Protein AF-A0A3M0ZT96-F1 (afdb_monomer_lite)

Foldseek 3Di:
DDDPPDDQKDWPDWDDPDPFWIWTWMRGNNWTWIWIQGPVGIDTPDTRPPPPPPPPPPPPPPDD

Structure (mmCIF, N/CA/C/O backbone):
data_AF-A0A3M0ZT96-F1
#
_entry.id   AF-A0A3M0ZT96-F1
#
loop_
_atom_site.group_PDB
_atom_site.id
_atom_site.type_symbol
_atom_site.label_atom_id
_atom_site.label_alt_id
_atom_site.label_comp_id
_atom_site.label_asym_id
_atom_site.label_entity_id
_atom_site.label_seq_id
_atom_site.pdbx_PDB_ins_code
_atom_site.Cartn_x
_atom_site.Cartn_y
_atom_site.Cartn_z
_atom_site.occupancy
_atom_site.B_iso_or_equiv
_atom_site.auth_seq_id
_atom_site.auth_comp_id
_atom_site.auth_asym_id
_atom_site.auth_atom_id
_atom_site.pdbx_PDB_model_num
ATOM 1 N N . MET A 1 1 ? -21.393 26.862 -4.471 1.00 55.31 1 MET A N 1
ATOM 2 C CA . MET A 1 1 ? -20.234 26.354 -3.702 1.00 55.31 1 MET A CA 1
ATOM 3 C C . MET A 1 1 ? -20.500 24.887 -3.378 1.00 55.31 1 MET A C 1
ATOM 5 O O . MET A 1 1 ? -21.356 24.603 -2.551 1.00 55.31 1 MET A O 1
ATOM 9 N N . GLY A 1 2 ? -19.914 23.950 -4.125 1.00 60.94 2 GLY A N 1
ATOM 10 C CA . GLY A 1 2 ? -20.233 22.525 -3.979 1.00 60.94 2 GLY A CA 1
ATOM 11 C C . GLY A 1 2 ? -19.707 21.977 -2.654 1.00 60.94 2 GLY A C 1
ATOM 12 O O . GLY A 1 2 ? -18.498 21.970 -2.435 1.00 60.94 2 GLY A O 1
ATOM 13 N N . ARG A 1 3 ? -20.598 21.520 -1.766 1.00 60.31 3 ARG A N 1
ATOM 14 C CA . ARG A 1 3 ? -20.215 20.729 -0.589 1.00 60.31 3 ARG A CA 1
ATOM 15 C C . ARG A 1 3 ? -19.594 19.427 -1.092 1.00 60.31 3 ARG A C 1
ATOM 17 O O . ARG A 1 3 ? -20.304 18.510 -1.491 1.00 60.31 3 ARG A O 1
ATOM 24 N N . LYS A 1 4 ? -18.263 19.354 -1.106 1.00 65.75 4 LYS A N 1
ATOM 25 C CA . LYS A 1 4 ? -17.550 18.087 -1.280 1.00 65.75 4 LYS A CA 1
ATOM 26 C C . LYS A 1 4 ? -17.907 17.249 -0.049 1.00 65.75 4 LYS A C 1
ATOM 28 O O . LYS A 1 4 ? -17.545 17.628 1.061 1.00 65.75 4 LYS A O 1
ATOM 33 N N . GLY A 1 5 ? -18.709 16.200 -0.241 1.00 69.69 5 GLY A N 1
ATOM 34 C CA . GLY A 1 5 ? -19.093 15.278 0.828 1.00 69.69 5 GLY A CA 1
ATOM 35 C C . GLY A 1 5 ? -17.869 14.669 1.527 1.00 69.69 5 GLY A C 1
ATOM 36 O O . GLY A 1 5 ? -16.742 14.843 1.049 1.00 69.69 5 GLY A O 1
ATOM 37 N N . PRO A 1 6 ? -18.068 13.969 2.657 1.00 71.38 6 PRO A N 1
ATOM 38 C CA . PRO A 1 6 ? -16.969 13.367 3.406 1.00 71.38 6 PRO A CA 1
ATOM 39 C C . PRO A 1 6 ? -16.091 12.526 2.472 1.00 71.38 6 PRO A C 1
ATOM 41 O O . PRO A 1 6 ? -16.588 11.694 1.706 1.00 71.38 6 PRO A O 1
ATOM 44 N N . ARG A 1 7 ? -14.779 12.793 2.483 1.00 76.38 7 ARG A N 1
ATOM 45 C CA . ARG A 1 7 ? -13.816 12.055 1.663 1.00 76.38 7 ARG A CA 1
ATOM 46 C C . ARG A 1 7 ? -13.723 10.647 2.227 1.00 76.38 7 ARG A C 1
ATOM 48 O O . ARG A 1 7 ? -13.150 10.434 3.284 1.00 76.38 7 ARG A O 1
ATOM 55 N N . ARG A 1 8 ? -14.317 9.699 1.511 1.00 82.69 8 ARG A N 1
ATOM 56 C CA . ARG A 1 8 ? -14.312 8.282 1.888 1.00 82.69 8 ARG A CA 1
ATOM 57 C C . ARG A 1 8 ? -12.943 7.623 1.715 1.00 82.69 8 ARG A C 1
ATOM 59 O O . ARG A 1 8 ? -12.748 6.535 2.238 1.00 82.69 8 ARG A O 1
ATOM 66 N N . LEU A 1 9 ? -12.046 8.256 0.957 1.00 88.75 9 LEU A N 1
ATOM 67 C CA . LEU A 1 9 ? -10.730 7.748 0.584 1.00 88.75 9 LEU A CA 1
ATOM 68 C C . LEU A 1 9 ? -9.645 8.756 0.957 1.00 88.75 9 LEU A C 1
ATOM 70 O O . LEU A 1 9 ? -9.747 9.936 0.607 1.00 88.75 9 LEU A O 1
ATOM 74 N N . GLU A 1 10 ? -8.597 8.259 1.599 1.00 90.44 10 GLU A N 1
ATOM 75 C CA . GLU A 1 10 ? -7.385 8.998 1.940 1.00 90.44 10 GLU A CA 1
ATOM 76 C C . GLU A 1 10 ? -6.151 8.113 1.722 1.00 90.44 10 GLU A C 1
ATOM 78 O O . GLU A 1 10 ? -6.187 6.913 1.985 1.00 90.44 10 GLU A O 1
ATOM 83 N N . ILE A 1 11 ? -5.057 8.702 1.235 1.00 91.31 11 ILE A N 1
ATOM 84 C CA . ILE A 1 11 ? -3.750 8.038 1.174 1.00 91.31 11 ILE A CA 1
ATOM 85 C C . ILE A 1 11 ? -3.050 8.302 2.504 1.00 91.31 11 ILE A C 1
ATOM 87 O O . ILE A 1 11 ? -2.784 9.458 2.829 1.00 91.31 11 ILE A O 1
ATOM 91 N N . ARG A 1 12 ? -2.768 7.238 3.255 1.00 92.38 12 ARG A N 1
ATOM 92 C CA . ARG A 1 12 ? -2.028 7.298 4.519 1.00 92.38 12 ARG A CA 1
ATOM 93 C C . ARG A 1 12 ? -0.529 7.308 4.276 1.00 92.38 12 ARG A C 1
ATOM 95 O O . ARG A 1 12 ? 0.170 8.151 4.820 1.00 92.38 12 ARG A O 1
ATOM 102 N N . GLU A 1 13 ? -0.056 6.402 3.427 1.00 92.44 13 GLU A N 1
ATOM 103 C CA . GLU A 1 13 ? 1.370 6.247 3.158 1.00 92.44 13 GLU A CA 1
ATOM 104 C C . GLU A 1 13 ? 1.621 5.738 1.737 1.00 92.44 13 GLU A C 1
ATOM 106 O O . GLU A 1 13 ? 0.775 5.088 1.119 1.00 92.44 13 GLU A O 1
ATOM 111 N N . THR A 1 14 ? 2.792 6.055 1.192 1.00 94.00 14 THR A N 1
ATOM 112 C CA . THR A 1 14 ? 3.281 5.499 -0.070 1.00 94.00 14 THR A CA 1
ATOM 113 C C . THR A 1 14 ? 4.748 5.134 0.078 1.00 94.00 14 THR A C 1
ATOM 115 O O . THR A 1 14 ? 5.572 5.987 0.397 1.00 94.00 14 THR A O 1
ATOM 118 N N . LEU A 1 15 ? 5.071 3.880 -0.217 1.00 95.44 15 LEU A N 1
ATOM 119 C CA . LEU A 1 15 ? 6.412 3.323 -0.143 1.00 95.44 15 LEU A CA 1
ATOM 120 C C . LEU A 1 15 ? 6.819 2.778 -1.515 1.00 95.44 15 LEU A C 1
ATOM 122 O O . LEU A 1 15 ? 6.104 1.983 -2.119 1.00 95.44 15 LEU A O 1
ATOM 126 N N . GLY A 1 16 ? 7.971 3.197 -2.034 1.00 94.69 16 GLY A N 1
ATOM 127 C CA . GLY A 1 16 ? 8.552 2.584 -3.231 1.00 94.69 16 GLY A CA 1
ATOM 128 C C . GLY A 1 16 ? 9.246 1.274 -2.871 1.00 94.69 16 GLY A C 1
ATOM 129 O O . GLY A 1 16 ? 10.133 1.290 -2.025 1.00 94.69 16 GLY A O 1
ATOM 130 N N . ILE A 1 17 ? 8.865 0.163 -3.509 1.00 91.75 17 ILE A N 1
ATOM 131 C CA . ILE A 1 17 ? 9.616 -1.100 -3.397 1.00 91.75 17 ILE A CA 1
ATOM 132 C C . ILE A 1 17 ? 10.801 -1.073 -4.365 1.00 91.75 17 ILE A C 1
ATOM 134 O O . ILE A 1 17 ? 11.924 -1.405 -4.002 1.00 91.75 17 ILE A O 1
ATOM 138 N N 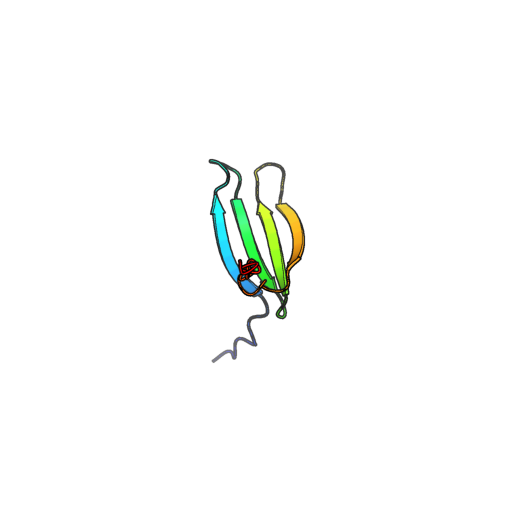. ASP A 1 18 ? 10.546 -0.665 -5.607 1.00 91.69 18 ASP A N 1
ATOM 139 C CA . ASP A 1 18 ? 11.563 -0.505 -6.638 1.00 91.69 18 ASP A CA 1
ATOM 140 C C . ASP A 1 18 ? 11.161 0.614 -7.612 1.00 91.69 18 ASP A C 1
ATOM 142 O O . ASP A 1 18 ? 10.224 1.377 -7.370 1.00 91.69 18 ASP A O 1
ATOM 146 N N . SER A 1 19 ? 11.872 0.735 -8.733 1.00 92.00 19 SER A N 1
ATOM 147 C CA . SER A 1 19 ? 11.641 1.785 -9.731 1.00 92.00 19 SER A CA 1
ATOM 148 C C . SER A 1 19 ? 10.250 1.762 -10.379 1.00 92.00 19 SER A C 1
ATOM 150 O O . SER A 1 19 ? 9.857 2.743 -11.009 1.00 92.00 19 SER A O 1
ATOM 152 N N . ARG A 1 20 ? 9.523 0.646 -10.292 1.00 92.75 20 ARG A N 1
ATOM 153 C CA . ARG A 1 20 ? 8.227 0.425 -10.946 1.00 92.75 20 ARG A CA 1
ATOM 154 C C . ARG A 1 20 ? 7.123 -0.013 -9.987 1.00 92.75 20 ARG A C 1
ATOM 156 O O . ARG A 1 20 ? 5.957 0.124 -10.349 1.00 92.75 20 ARG A O 1
ATOM 163 N N . HIS A 1 21 ? 7.468 -0.501 -8.801 1.00 94.25 21 HIS A N 1
ATOM 164 C CA . HIS A 1 21 ? 6.518 -0.980 -7.805 1.00 94.25 21 HIS A CA 1
ATOM 165 C C . HIS A 1 21 ? 6.396 -0.022 -6.622 1.00 94.25 21 HIS A C 1
ATOM 167 O O . HIS A 1 21 ? 7.388 0.390 -6.017 1.00 94.25 21 HIS A O 1
ATOM 173 N N . ARG A 1 22 ? 5.154 0.295 -6.253 1.00 95.00 22 ARG A N 1
ATOM 174 C CA . ARG A 1 22 ? 4.818 1.100 -5.075 1.00 95.00 22 ARG A CA 1
ATOM 175 C C . ARG A 1 22 ? 3.791 0.389 -4.215 1.00 95.00 22 ARG A C 1
ATOM 177 O O . ARG A 1 22 ? 2.783 -0.080 -4.729 1.00 95.00 22 ARG A O 1
ATOM 184 N N . LEU A 1 23 ? 4.023 0.371 -2.914 1.00 93.88 23 LEU A N 1
ATOM 185 C CA . LEU A 1 23 ? 3.018 0.072 -1.909 1.00 93.88 23 LEU A CA 1
ATOM 186 C C . LEU A 1 23 ? 2.321 1.361 -1.503 1.00 93.88 23 LEU A C 1
ATOM 188 O O . LEU A 1 23 ? 2.963 2.388 -1.294 1.00 93.88 23 LEU A O 1
ATOM 192 N N . ILE A 1 24 ? 1.003 1.310 -1.394 1.00 94.00 24 ILE A N 1
ATOM 193 C CA . ILE A 1 24 ? 0.180 2.429 -0.959 1.00 94.00 24 ILE A CA 1
ATOM 194 C C . ILE A 1 24 ? -0.726 1.933 0.155 1.00 94.00 24 ILE A C 1
ATOM 196 O O . ILE A 1 24 ? -1.489 0.988 -0.042 1.00 94.00 24 ILE A O 1
ATOM 200 N N . LEU A 1 25 ? -0.658 2.597 1.304 1.00 93.06 25 LEU A N 1
ATOM 201 C CA . LEU A 1 25 ? -1.603 2.414 2.392 1.00 93.06 25 LEU A CA 1
ATOM 202 C C . LEU A 1 25 ? -2.739 3.426 2.227 1.00 93.06 25 LEU A C 1
ATOM 204 O O . LEU A 1 25 ? -2.519 4.639 2.221 1.00 93.06 25 LEU A O 1
ATOM 208 N N . LEU A 1 26 ? -3.961 2.932 2.071 1.00 91.94 26 LEU A N 1
ATOM 209 C CA . LEU A 1 26 ? -5.167 3.725 1.846 1.00 91.94 26 LEU A CA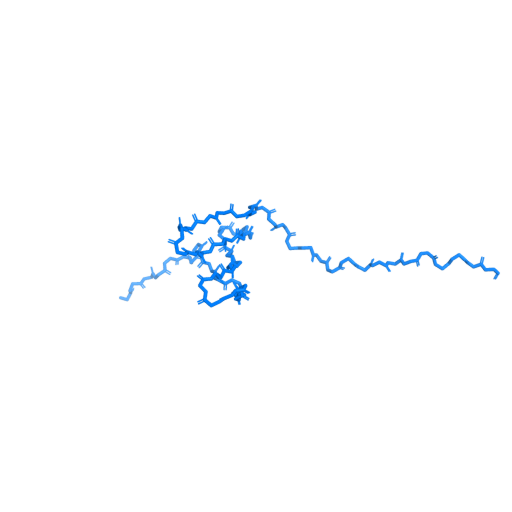 1
ATOM 210 C C . LEU A 1 26 ? -6.137 3.538 3.005 1.00 91.94 26 LEU A C 1
ATOM 212 O O . LEU A 1 26 ? -6.485 2.410 3.335 1.00 91.94 26 LEU A O 1
ATOM 216 N N . ALA A 1 27 ? -6.654 4.632 3.554 1.00 90.19 27 ALA A N 1
ATOM 217 C CA . ALA A 1 27 ? -7.794 4.601 4.456 1.00 90.19 27 ALA A CA 1
ATOM 218 C C . ALA A 1 27 ? -9.083 4.768 3.642 1.00 90.19 27 ALA A C 1
ATOM 220 O O . ALA A 1 27 ? -9.332 5.816 3.039 1.00 90.19 27 ALA A O 1
ATOM 221 N N . ARG A 1 28 ? -9.908 3.721 3.623 1.00 88.50 28 ARG A N 1
ATOM 222 C CA . ARG A 1 28 ? -11.225 3.703 2.990 1.00 88.50 28 ARG A CA 1
ATOM 223 C C . ARG A 1 28 ? -12.286 3.434 4.037 1.00 88.50 28 ARG A C 1
ATOM 225 O O . ARG A 1 28 ? -12.261 2.385 4.667 1.00 88.50 28 ARG A O 1
ATOM 232 N N . ASP A 1 29 ? -13.239 4.349 4.182 1.00 84.88 29 ASP A N 1
ATOM 233 C CA . ASP A 1 29 ? -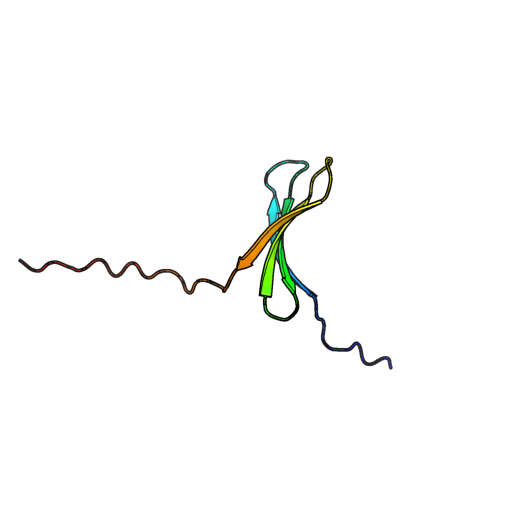14.383 4.165 5.087 1.00 84.88 29 ASP A CA 1
ATOM 234 C C . ASP A 1 29 ? -13.961 3.830 6.543 1.00 84.88 29 ASP A C 1
ATOM 236 O O . ASP A 1 29 ? -14.681 3.151 7.268 1.00 84.88 29 ASP A O 1
ATOM 240 N N . GLY A 1 30 ? -12.779 4.302 6.968 1.00 81.12 30 GLY A N 1
ATOM 241 C CA . GLY A 1 30 ? -12.195 4.032 8.291 1.00 81.12 30 GLY A CA 1
ATOM 242 C C . GLY A 1 30 ? -11.322 2.774 8.387 1.00 81.12 30 GLY A C 1
ATOM 243 O O . GLY A 1 30 ? -10.805 2.490 9.461 1.00 81.12 30 GLY A O 1
ATOM 244 N N . VAL A 1 31 ? -11.132 2.039 7.288 1.00 85.12 31 VAL A N 1
ATOM 245 C CA . VAL A 1 31 ? -10.325 0.813 7.228 1.00 85.12 31 VAL A CA 1
ATOM 246 C C . VAL A 1 31 ? -9.086 1.019 6.366 1.00 85.12 31 VAL A C 1
ATOM 248 O O . VAL A 1 31 ? -9.174 1.540 5.250 1.00 85.12 31 VAL A O 1
ATOM 251 N N . GLU A 1 32 ? -7.938 0.557 6.847 1.00 90.69 32 GLU A N 1
ATOM 252 C CA . GLU A 1 32 ? -6.681 0.641 6.113 1.00 90.69 32 GLU A CA 1
ATOM 253 C C . GLU A 1 32 ? -6.495 -0.567 5.182 1.00 90.69 32 GLU A C 1
ATOM 255 O O . GLU A 1 32 ? -6.801 -1.717 5.518 1.00 90.69 32 GLU A O 1
ATOM 260 N N . HIS A 1 33 ? -6.048 -0.271 3.963 1.00 89.44 33 HIS A N 1
ATOM 261 C CA . HIS A 1 33 ? -5.842 -1.220 2.877 1.00 89.44 33 HIS A CA 1
ATOM 262 C C . HIS A 1 33 ? -4.462 -0.997 2.274 1.00 89.44 33 HIS A C 1
ATOM 264 O O . HIS A 1 33 ? -4.131 0.130 1.903 1.00 89.44 33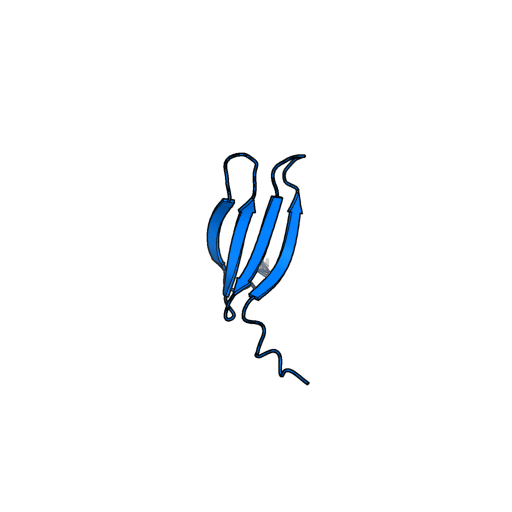 HIS A O 1
ATOM 270 N N . LEU A 1 34 ? -3.689 -2.067 2.126 1.00 91.81 34 LEU A N 1
ATOM 271 C CA . LEU A 1 34 ? -2.382 -2.032 1.489 1.00 91.81 34 LEU A CA 1
ATOM 272 C C . LEU A 1 34 ? -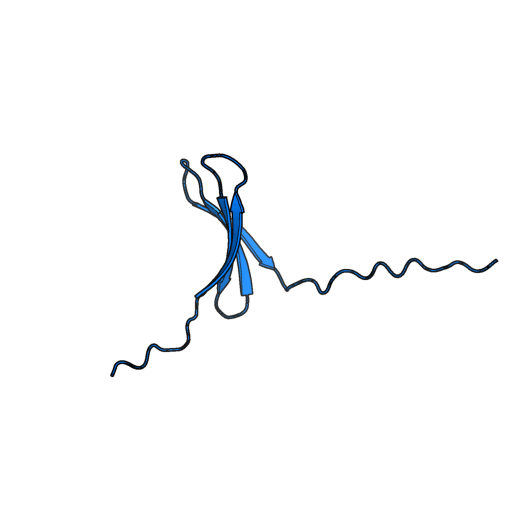2.502 -2.507 0.040 1.00 91.81 34 LEU A C 1
ATOM 274 O O . LEU A 1 34 ? -2.933 -3.631 -0.232 1.00 91.81 34 LEU A O 1
ATOM 278 N N . ILE A 1 35 ? -2.112 -1.650 -0.898 1.00 92.50 35 ILE A N 1
ATOM 279 C CA . ILE A 1 35 ? -2.182 -1.913 -2.337 1.00 92.50 35 ILE A CA 1
ATOM 280 C C . ILE A 1 35 ? -0.785 -1.848 -2.936 1.00 92.50 35 ILE A C 1
ATOM 282 O O . ILE A 1 35 ? -0.071 -0.869 -2.749 1.00 92.50 35 ILE A O 1
ATOM 286 N N . LEU A 1 36 ? -0.417 -2.869 -3.703 1.00 93.81 36 LEU A N 1
ATOM 287 C CA . LEU A 1 36 ? 0.753 -2.861 -4.567 1.00 93.81 36 LEU A CA 1
ATOM 288 C C . LEU A 1 36 ? 0.343 -2.381 -5.958 1.00 93.81 36 LEU A C 1
ATOM 290 O O . LEU A 1 36 ? -0.520 -2.977 -6.596 1.00 93.81 36 LEU A O 1
ATOM 294 N N . ILE A 1 37 ? 0.986 -1.327 -6.441 1.00 93.94 37 ILE A N 1
ATOM 295 C CA . ILE A 1 37 ? 0.837 -0.822 -7.802 1.00 93.94 37 ILE A CA 1
ATOM 296 C C . ILE A 1 37 ? 2.131 -1.086 -8.554 1.00 93.94 37 ILE A C 1
ATOM 298 O O . ILE A 1 37 ? 3.197 -0.629 -8.137 1.00 93.94 37 ILE A O 1
ATOM 302 N N . GLY A 1 38 ? 2.028 -1.792 -9.676 1.00 92.81 38 GLY A N 1
ATOM 303 C CA . GLY A 1 38 ? 3.153 -2.088 -10.548 1.00 92.81 38 GLY A CA 1
ATOM 304 C C . GLY A 1 38 ? 2.756 -2.181 -12.023 1.00 92.81 38 GLY A C 1
ATOM 305 O O . GLY A 1 38 ? 1.586 -2.042 -12.376 1.00 92.81 38 GLY A O 1
ATOM 306 N N . PRO A 1 39 ? 3.727 -2.443 -12.911 1.00 87.69 39 PRO A N 1
ATOM 307 C CA . PRO A 1 39 ? 3.505 -2.524 -14.354 1.00 87.69 39 PRO A CA 1
ATOM 308 C C . PRO A 1 39 ? 2.640 -3.724 -14.766 1.00 87.69 39 PRO A C 1
ATOM 310 O O . PRO A 1 39 ? 2.031 -3.694 -15.828 1.00 87.69 39 PRO A O 1
ATOM 313 N N . ALA A 1 40 ? 2.569 -4.767 -13.933 1.00 87.38 40 ALA A N 1
ATOM 314 C CA . ALA A 1 40 ? 1.704 -5.928 -14.147 1.00 87.38 40 ALA A CA 1
ATOM 315 C C . ALA A 1 40 ? 0.244 -5.698 -13.697 1.00 87.38 40 ALA A C 1
ATOM 317 O O . ALA A 1 40 ? -0.588 -6.585 -13.873 1.00 87.38 40 ALA A O 1
ATOM 318 N N . GLY A 1 41 ? -0.062 -4.529 -13.120 1.00 86.44 41 GLY A N 1
ATOM 319 C CA . GLY A 1 41 ? -1.374 -4.166 -12.588 1.00 86.44 41 GLY A CA 1
ATOM 320 C C . GLY A 1 41 ? -1.327 -3.739 -11.120 1.00 86.44 41 GLY A C 1
ATOM 321 O O . GLY A 1 41 ? -0.282 -3.782 -10.462 1.00 86.44 41 GLY A O 1
ATOM 322 N N . ASP A 1 42 ? -2.478 -3.313 -10.609 1.00 86.06 42 ASP A N 1
ATOM 323 C CA . ASP A 1 42 ? -2.711 -3.063 -9.191 1.00 86.06 42 ASP A CA 1
ATOM 324 C C . ASP A 1 42 ? -3.251 -4.314 -8.482 1.00 86.06 42 ASP A C 1
ATOM 326 O O . ASP A 1 42 ? -4.039 -5.089 -9.030 1.00 86.06 42 ASP A O 1
ATOM 330 N N . ARG A 1 43 ? -2.797 -4.545 -7.247 1.00 86.81 43 ARG A N 1
ATOM 331 C CA . ARG A 1 43 ? -3.243 -5.667 -6.419 1.00 86.81 43 ARG A CA 1
ATOM 332 C C . ARG A 1 43 ? -3.373 -5.252 -4.963 1.00 86.81 43 ARG A C 1
ATOM 334 O O . ARG A 1 43 ? -2.438 -4.717 -4.375 1.00 86.81 43 ARG A O 1
ATOM 341 N N . VAL A 1 44 ? -4.521 -5.551 -4.361 1.00 86.81 44 VAL A N 1
ATOM 342 C CA . VAL A 1 44 ? -4.703 -5.443 -2.909 1.00 86.81 44 VAL A CA 1
ATOM 343 C C . VAL A 1 44 ? -3.910 -6.572 -2.256 1.00 86.81 44 VAL A C 1
ATOM 345 O O . VAL A 1 44 ? -4.169 -7.745 -2.523 1.00 86.81 44 VAL A O 1
ATOM 348 N N . ILE A 1 45 ? -2.910 -6.206 -1.458 1.00 83.00 45 ILE A N 1
ATOM 349 C CA . ILE A 1 45 ? -2.078 -7.147 -0.703 1.00 83.00 45 ILE A CA 1
ATOM 350 C C . ILE A 1 45 ? -2.787 -7.506 0.603 1.00 83.00 45 ILE A C 1
ATOM 352 O O . ILE A 1 45 ? -2.833 -8.674 0.973 1.00 83.00 45 ILE A O 1
ATOM 356 N N . GLU A 1 46 ? -3.388 -6.511 1.261 1.00 77.50 46 GLU A N 1
ATOM 357 C CA . GLU A 1 46 ? -4.039 -6.677 2.558 1.00 77.50 46 GLU A CA 1
ATOM 358 C C . GLU A 1 46 ? -5.192 -5.677 2.735 1.00 77.50 46 GLU A C 1
ATOM 360 O O . GLU A 1 46 ? -5.132 -4.537 2.268 1.00 77.50 46 GLU A O 1
ATOM 365 N N . SER A 1 47 ? -6.263 -6.102 3.406 1.00 77.25 47 SER A N 1
ATOM 366 C CA . SER A 1 47 ? -7.444 -5.287 3.710 1.00 77.25 47 SER A CA 1
ATOM 367 C C . SER A 1 47 ? -7.873 -5.521 5.149 1.00 77.25 47 SER A C 1
ATOM 369 O O . SER A 1 47 ? -7.895 -6.673 5.580 1.00 77.25 47 SER A O 1
ATOM 371 N N . GLY A 1 48 ? -8.292 -4.475 5.862 1.00 73.50 48 GLY A N 1
ATOM 372 C CA . GLY A 1 48 ? -8.736 -4.640 7.248 1.00 73.50 48 GLY A CA 1
ATOM 373 C C . GLY A 1 48 ? -7.628 -4.461 8.278 1.00 73.50 48 GLY A C 1
ATOM 374 O O . GLY A 1 48 ? -7.804 -4.916 9.407 1.00 73.50 48 GLY A O 1
ATOM 375 N N . ILE A 1 49 ? -6.523 -3.801 7.910 1.00 73.62 49 ILE A N 1
ATOM 376 C CA . ILE A 1 49 ? -5.462 -3.449 8.853 1.00 73.62 49 ILE A CA 1
ATOM 377 C C . ILE A 1 49 ? -6.107 -2.530 9.893 1.00 73.62 49 ILE A C 1
ATOM 379 O O . ILE A 1 49 ? -6.558 -1.424 9.588 1.00 73.62 49 ILE A O 1
ATOM 383 N N . ARG A 1 50 ? -6.262 -3.036 11.115 1.00 70.94 50 ARG A N 1
ATOM 384 C CA . ARG A 1 50 ? -6.620 -2.207 12.263 1.00 70.94 50 ARG A CA 1
ATOM 385 C C . ARG A 1 50 ? -5.297 -1.666 12.754 1.00 70.94 50 ARG A C 1
ATOM 387 O O . ARG A 1 50 ? -4.489 -2.484 13.174 1.00 70.94 50 ARG A O 1
ATOM 394 N N . GLY A 1 51 ? -5.078 -0.356 12.627 1.00 61.88 51 GLY A N 1
ATOM 395 C CA . GLY A 1 51 ? -3.839 0.297 13.043 1.00 61.88 51 GLY A CA 1
ATOM 396 C C . GLY A 1 51 ? -3.355 -0.278 14.369 1.00 61.88 51 GLY A C 1
ATOM 397 O O . GLY A 1 51 ? -3.986 -0.069 15.407 1.00 61.88 51 GLY A O 1
ATOM 398 N N . ASP A 1 52 ? -2.297 -1.083 14.293 1.00 56.44 52 ASP A N 1
ATOM 399 C CA . ASP A 1 52 ? -1.694 -1.7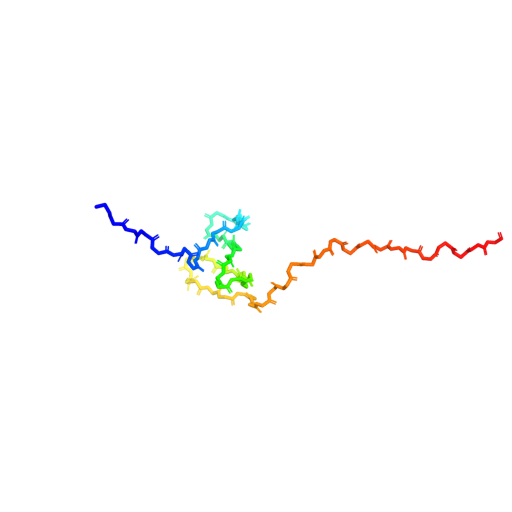19 15.449 1.00 56.44 52 ASP A CA 1
ATOM 400 C C . ASP A 1 52 ? -1.057 -0.578 16.237 1.00 56.44 52 ASP A C 1
ATOM 402 O O . ASP A 1 52 ? -0.108 0.067 15.781 1.00 56.44 52 ASP A O 1
ATOM 406 N N . ALA A 1 53 ? -1.653 -0.243 17.385 1.00 57.62 53 ALA A N 1
ATOM 407 C CA . ALA A 1 53 ? -0.952 0.548 18.381 1.00 57.62 53 ALA A CA 1
ATOM 408 C C . ALA A 1 53 ? 0.394 -0.151 18.596 1.00 57.62 53 ALA A C 1
ATOM 410 O O . ALA A 1 53 ? 0.377 -1.373 18.744 1.00 57.62 53 ALA A O 1
ATOM 411 N N . PRO A 1 54 ? 1.528 0.576 18.561 1.00 55.25 54 PRO A N 1
ATOM 412 C CA . PRO A 1 54 ? 2.847 -0.037 18.529 1.00 55.25 54 PRO A CA 1
ATOM 413 C C . PRO A 1 54 ? 2.892 -1.087 19.622 1.00 55.25 54 PRO A C 1
ATOM 415 O O . PRO A 1 54 ? 2.665 -0.741 20.783 1.00 55.25 54 PRO A O 1
ATOM 418 N N . ALA A 1 55 ? 3.100 -2.348 19.240 1.00 58.50 55 ALA A N 1
ATOM 419 C CA . ALA A 1 55 ? 3.239 -3.440 20.178 1.00 58.50 55 ALA A CA 1
ATOM 420 C C . ALA A 1 55 ? 4.378 -3.081 21.138 1.00 58.50 55 ALA A C 1
ATOM 422 O O . ALA A 1 55 ? 5.555 -3.318 20.866 1.00 58.50 55 ALA A O 1
ATOM 423 N N . THR A 1 56 ? 4.037 -2.448 22.262 1.00 56.25 56 THR A N 1
ATOM 424 C CA . THR A 1 56 ? 4.905 -2.337 23.417 1.00 56.25 56 THR A CA 1
ATOM 425 C C . THR A 1 56 ? 5.092 -3.767 23.863 1.00 56.25 56 THR A C 1
ATOM 427 O O . THR A 1 56 ? 4.260 -4.330 24.571 1.00 56.25 56 THR A O 1
ATOM 430 N N . SER A 1 57 ? 6.158 -4.380 23.359 1.00 59.97 57 SER A N 1
ATOM 431 C CA . SER A 1 57 ? 6.709 -5.606 23.893 1.00 59.97 57 SER A CA 1
ATOM 432 C C . SER A 1 57 ? 7.183 -5.278 25.301 1.00 59.97 57 SER A C 1
ATOM 434 O O . SER A 1 57 ? 8.356 -4.986 25.527 1.00 59.97 57 SER A O 1
ATOM 436 N N . THR A 1 58 ? 6.253 -5.271 26.253 1.00 60.06 58 THR A N 1
ATOM 437 C CA . THR A 1 58 ? 6.557 -5.324 27.674 1.00 60.06 58 THR A CA 1
ATOM 438 C C . THR A 1 58 ? 7.142 -6.711 27.900 1.00 60.06 58 THR A C 1
ATOM 440 O O . THR A 1 58 ? 6.423 -7.681 28.133 1.00 60.06 58 THR A O 1
ATOM 443 N N . ALA A 1 59 ? 8.456 -6.833 27.713 1.00 68.94 59 ALA A N 1
ATOM 444 C CA . ALA A 1 59 ? 9.189 -8.002 28.158 1.00 68.94 59 ALA A CA 1
ATOM 445 C C . ALA A 1 59 ? 8.922 -8.142 29.666 1.00 68.94 59 ALA A C 1
ATOM 447 O O . ALA A 1 59 ? 9.082 -7.151 30.386 1.00 68.94 59 ALA A O 1
ATOM 448 N N . PRO A 1 60 ? 8.477 -9.307 30.166 1.00 65.25 60 PRO A N 1
ATOM 449 C CA . PRO A 1 60 ? 8.399 -9.498 31.597 1.00 65.25 60 PRO A CA 1
ATOM 450 C C . PRO A 1 60 ? 9.841 -9.508 32.105 1.00 65.25 60 PRO A C 1
ATOM 452 O O . PRO A 1 60 ? 10.613 -10.417 31.802 1.00 65.25 60 PRO A O 1
ATOM 455 N N . GLU A 1 61 ? 10.217 -8.462 32.834 1.00 66.94 61 GLU A N 1
ATOM 456 C CA . GLU A 1 61 ? 11.394 -8.469 33.689 1.00 66.94 61 GLU A CA 1
ATOM 457 C C . GLU A 1 61 ? 11.134 -9.544 34.754 1.00 66.94 61 GLU A C 1
ATOM 459 O O . GLU A 1 61 ? 10.452 -9.320 35.754 1.00 66.94 61 GLU A O 1
ATOM 464 N N . LEU A 1 62 ? 11.565 -10.775 34.464 1.00 65.19 62 LEU A N 1
ATOM 465 C CA . LEU A 1 62 ? 11.612 -11.859 35.434 1.00 65.19 62 LEU A CA 1
ATOM 466 C C . LEU A 1 62 ? 12.676 -11.472 36.457 1.00 65.19 62 LEU A C 1
ATOM 468 O O . LEU A 1 62 ? 13.867 -11.705 36.254 1.00 65.19 62 LEU A O 1
ATOM 472 N N . GLY A 1 63 ? 12.211 -10.815 37.519 1.00 66.25 63 GLY A N 1
ATOM 473 C CA . GLY A 1 63 ? 13.003 -10.478 38.687 1.00 66.25 63 GLY A CA 1
ATOM 474 C C . GLY A 1 63 ? 13.765 -11.698 39.201 1.00 66.25 63 GLY A C 1
ATOM 475 O O . GLY A 1 63 ? 13.212 -12.794 39.317 1.00 66.25 63 GLY A O 1
ATOM 476 N N . SER A 1 64 ? 15.048 -11.478 39.472 1.00 56.25 64 SER A N 1
ATOM 477 C CA . SER A 1 64 ? 15.863 -12.293 40.376 1.00 56.25 64 SER A CA 1
ATOM 478 C C . SER A 1 64 ? 15.947 -11.599 41.726 1.00 56.25 64 SER A C 1
ATOM 480 O O . SER A 1 64 ? 15.972 -10.348 41.725 1.00 56.25 64 SER A O 1
#

pLDDT: mean 79.98, std 13.58, range [55.25, 95.44]

Secondary structure (DSSP, 8-state):
--------EEEEEEEESSSS-EEEEEEETTEEEEEEEETTEEEEEEEEE---------------

Radius of gyration: 17.76 Å; chains: 1; bounding box: 36×39×55 Å

Sequence (64 aa):
MGRKGPRRLEIRETLGIDSRHRLILLARDGVEHLILIGPAGDRVIESGIRGDAPATSTAPELGS